Protein AF-A0A4S4HF61-F1 (afdb_monomer)

Nearest PDB structures (foldseek):
  3okq-assembly1_A-2  TM=5.112E-01  e=9.275E+00  Saccharomyces cerevisiae

Sequence (70 aa):
MKRLFQKLYDNIEVTLLVLLTISFVTGMYMMMNRPSGPTMMDYVPQIIIGAIIIVDIVFLISSRKKENSK

Mean predicted aligned error: 5.82 Å

Secondary structure (DSSP, 8-state):
-HHHHHHHHHTHHHHHHHHHHHHHHHHHHHHHT-TT---HHHHHHHHHHHHHHHHHHHHHHHHHHHHTT-

Structure (mmCIF, N/CA/C/O backbone):
data_AF-A0A4S4HF61-F1
#
_entry.id   AF-A0A4S4HF61-F1
#
loop_
_atom_site.group_PDB
_atom_site.id
_atom_site.type_symbol
_atom_site.label_atom_id
_atom_site.label_alt_id
_atom_site.label_comp_id
_atom_site.label_asym_id
_atom_site.label_entity_id
_atom_site.label_seq_id
_atom_site.pdbx_PDB_ins_code
_atom_site.Cartn_x
_atom_site.Cartn_y
_atom_site.Cartn_z
_atom_site.occupancy
_atom_site.B_iso_or_equiv
_atom_site.auth_seq_id
_atom_site.auth_comp_id
_atom_site.auth_asym_id
_atom_site.auth_atom_id
_atom_site.pdbx_PDB_model_num
ATOM 1 N N . MET A 1 1 ? -4.973 21.298 12.367 1.00 57.69 1 MET A N 1
ATOM 2 C CA . MET A 1 1 ? -4.048 20.148 12.500 1.00 57.69 1 MET A CA 1
ATOM 3 C C . MET A 1 1 ? -4.501 19.127 13.540 1.00 57.69 1 MET A C 1
ATOM 5 O O . MET A 1 1 ? -4.730 17.997 13.139 1.00 57.69 1 MET A O 1
ATOM 9 N N . LYS A 1 2 ? -4.732 19.487 14.817 1.00 67.00 2 LYS A N 1
ATOM 10 C CA . LYS A 1 2 ? -5.106 18.516 15.877 1.00 67.00 2 LYS A CA 1
ATOM 11 C C . LYS A 1 2 ? -6.284 17.582 15.526 1.00 67.00 2 LYS A C 1
ATOM 13 O O . LYS A 1 2 ? -6.168 16.381 15.707 1.00 67.00 2 LYS A O 1
ATOM 18 N N . ARG A 1 3 ? -7.361 18.111 14.926 1.00 76.56 3 ARG A N 1
ATOM 19 C CA . ARG A 1 3 ? -8.547 17.320 14.526 1.00 76.56 3 ARG A CA 1
ATOM 20 C C . ARG A 1 3 ? -8.317 16.318 13.385 1.00 76.56 3 ARG A C 1
ATOM 22 O O . ARG A 1 3 ? -8.986 15.294 13.359 1.00 76.56 3 ARG A O 1
ATOM 29 N N . LEU A 1 4 ? -7.425 16.619 12.436 1.00 74.00 4 LEU A N 1
ATOM 30 C CA . LEU A 1 4 ? -7.129 15.705 11.323 1.00 74.00 4 LEU A CA 1
ATOM 31 C C . LEU A 1 4 ? -6.288 14.530 11.819 1.00 74.00 4 LEU A C 1
ATOM 33 O O . LEU A 1 4 ? -6.661 13.390 11.590 1.00 74.00 4 LEU A O 1
ATOM 37 N N . PHE A 1 5 ? -5.227 14.804 12.583 1.00 74.69 5 PHE A N 1
ATOM 38 C CA . PHE A 1 5 ? -4.406 13.754 13.191 1.00 74.69 5 PHE A CA 1
ATOM 39 C C . PHE A 1 5 ? -5.186 12.887 14.181 1.00 74.69 5 PHE A C 1
ATOM 41 O O . PHE A 1 5 ? -4.984 11.682 14.186 1.00 74.69 5 PHE A O 1
ATOM 48 N N . GLN A 1 6 ? -6.125 13.459 14.946 1.00 76.25 6 GLN A N 1
ATOM 49 C CA . GLN A 1 6 ? -7.040 12.668 15.778 1.00 76.25 6 GLN A CA 1
ATOM 50 C C . GLN A 1 6 ? -7.870 11.690 14.948 1.00 76.25 6 GLN A C 1
ATOM 52 O O . GLN A 1 6 ? -7.849 10.504 15.229 1.00 76.25 6 GLN A O 1
ATOM 57 N N . LYS A 1 7 ? -8.521 12.150 13.872 1.00 76.69 7 LYS A N 1
ATOM 58 C CA . LYS A 1 7 ? -9.316 11.259 13.011 1.00 76.69 7 LYS A CA 1
ATOM 59 C C . LYS A 1 7 ? -8.488 10.159 12.342 1.00 76.69 7 LYS A C 1
ATOM 61 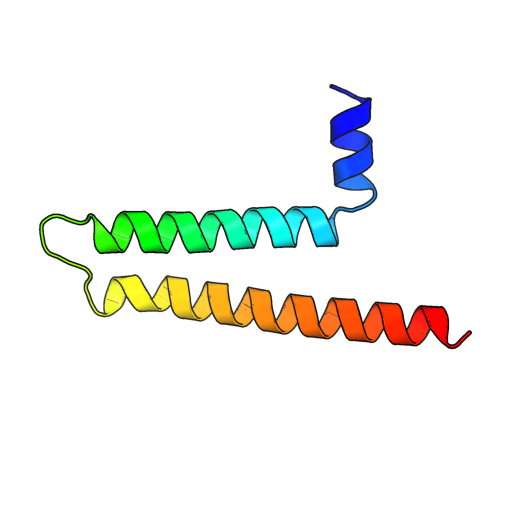O O . LYS A 1 7 ? -8.997 9.053 12.169 1.00 76.69 7 LYS A O 1
ATOM 66 N N . LEU A 1 8 ? -7.247 10.468 11.957 1.00 78.19 8 LEU A N 1
ATOM 67 C CA . LEU A 1 8 ? -6.304 9.490 11.404 1.00 78.19 8 LEU A CA 1
ATOM 68 C C . LEU A 1 8 ? -5.901 8.455 12.459 1.00 78.19 8 LEU A C 1
ATOM 70 O O . LEU A 1 8 ? -5.820 7.274 12.148 1.00 78.19 8 LEU A O 1
ATOM 74 N N . TYR A 1 9 ? -5.691 8.890 13.701 1.00 73.75 9 TYR A N 1
ATOM 75 C CA . TYR A 1 9 ? -5.347 8.015 14.818 1.00 73.75 9 TYR A CA 1
ATOM 76 C C . TYR A 1 9 ? -6.528 7.136 15.257 1.00 73.75 9 TYR A C 1
ATOM 78 O O . TYR A 1 9 ? -6.354 5.949 15.501 1.00 73.75 9 TYR A O 1
ATOM 86 N N . ASP A 1 10 ? -7.745 7.684 15.272 1.00 83.38 10 ASP A N 1
ATOM 87 C CA . ASP A 1 10 ? -8.971 6.936 15.584 1.00 83.38 10 ASP A CA 1
ATOM 88 C C . ASP A 1 10 ? -9.270 5.851 14.533 1.00 83.38 10 ASP A C 1
ATOM 90 O O . ASP A 1 10 ? -9.925 4.857 14.829 1.00 83.38 10 ASP A O 1
ATOM 94 N N . ASN A 1 11 ? -8.781 6.026 13.301 1.00 85.75 11 ASN A N 1
ATOM 95 C CA . ASN A 1 11 ? -8.921 5.071 12.199 1.00 85.75 11 ASN A CA 1
ATOM 96 C C . ASN A 1 11 ? -7.542 4.622 11.702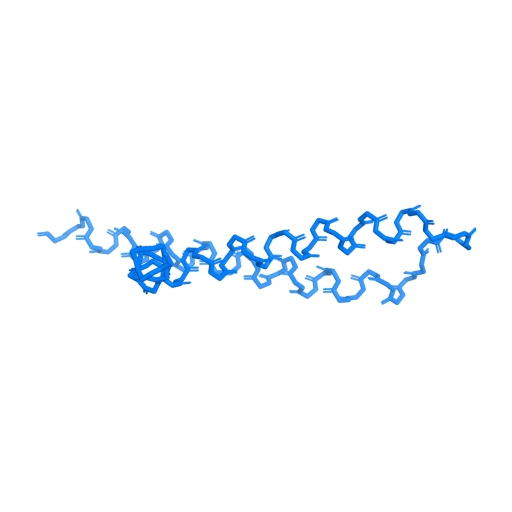 1.00 85.75 11 ASN A C 1
ATOM 98 O O . ASN A 1 11 ? -7.299 4.592 10.492 1.00 85.75 11 ASN A O 1
ATOM 102 N N . ILE A 1 12 ? -6.617 4.341 12.625 1.00 87.06 12 ILE A N 1
ATOM 103 C CA . ILE A 1 12 ? -5.207 4.121 12.285 1.00 87.06 12 ILE A CA 1
ATOM 104 C C . ILE A 1 12 ? -5.007 2.946 11.328 1.00 87.06 12 ILE A C 1
ATOM 106 O O . ILE A 1 12 ? -4.250 3.084 10.374 1.00 87.06 12 ILE A O 1
ATOM 110 N N . GLU A 1 13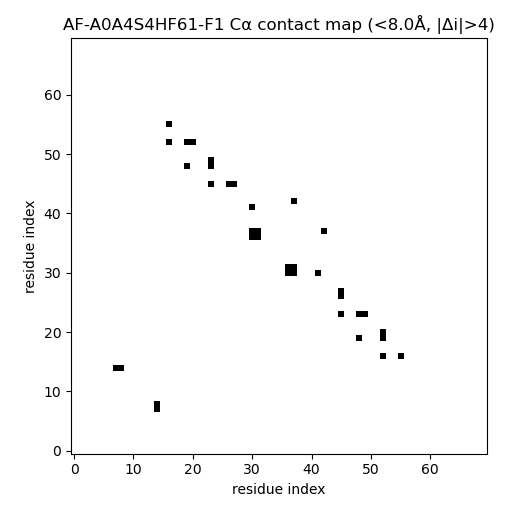 ? -5.747 1.848 11.500 1.00 85.81 13 GLU A N 1
ATOM 111 C CA . GLU A 1 13 ? -5.689 0.682 10.605 1.00 85.81 13 GLU A CA 1
ATOM 112 C C . GLU A 1 13 ? -6.082 1.058 9.168 1.00 85.81 13 GLU A C 1
ATOM 114 O O . GLU A 1 13 ? -5.332 0.826 8.222 1.00 85.81 13 GLU A O 1
ATOM 119 N N . VAL A 1 14 ? -7.219 1.741 8.997 1.00 88.00 14 VAL A N 1
ATOM 120 C CA . VAL A 1 14 ? -7.693 2.188 7.676 1.00 88.00 14 VAL A CA 1
ATOM 121 C C . VAL A 1 14 ? -6.749 3.231 7.077 1.00 88.00 14 VAL A C 1
ATOM 123 O O . VAL A 1 14 ? -6.466 3.208 5.882 1.00 88.00 14 VAL A O 1
ATOM 126 N N . THR A 1 15 ? -6.235 4.141 7.902 1.00 90.94 15 THR A N 1
ATOM 127 C CA . THR A 1 15 ? -5.286 5.172 7.470 1.00 90.94 15 THR A CA 1
ATOM 128 C C . THR A 1 15 ? -3.994 4.546 6.952 1.00 90.94 15 THR A C 1
ATOM 130 O O . THR A 1 15 ? -3.517 4.928 5.884 1.00 90.94 15 THR A O 1
ATOM 133 N N . LEU A 1 16 ? -3.439 3.570 7.675 1.00 91.44 16 LEU A N 1
ATOM 134 C CA . LEU A 1 16 ? -2.240 2.843 7.265 1.00 91.44 16 LEU A CA 1
ATOM 135 C C . LEU A 1 16 ? -2.475 2.066 5.969 1.00 91.44 16 LEU A C 1
ATOM 137 O O . LEU A 1 16 ? -1.647 2.155 5.064 1.00 91.44 16 LEU A O 1
ATOM 141 N N . LEU A 1 17 ? -3.624 1.402 5.828 1.00 94.12 17 LEU A N 1
ATOM 142 C CA . LEU A 1 17 ? -3.990 0.701 4.599 1.00 94.12 17 LEU A CA 1
ATOM 143 C C . LEU A 1 17 ? -4.078 1.649 3.392 1.00 94.12 17 LEU A C 1
ATOM 145 O O . LEU A 1 17 ? -3.587 1.333 2.305 1.00 94.12 17 LEU A O 1
ATOM 149 N N . VAL A 1 18 ? -4.660 2.839 3.573 1.00 93.31 18 VAL A N 1
ATOM 150 C CA . VAL A 1 18 ? -4.732 3.870 2.525 1.00 93.31 18 VAL A CA 1
ATOM 151 C C . VAL A 1 18 ? -3.333 4.353 2.138 1.00 93.31 18 VAL A C 1
ATOM 153 O O . VAL A 1 18 ? -3.015 4.411 0.950 1.00 93.31 18 VAL A O 1
ATOM 156 N N . LEU A 1 19 ? -2.471 4.653 3.112 1.00 94.69 19 LEU A N 1
ATOM 157 C CA . LEU A 1 19 ? -1.089 5.075 2.856 1.00 94.69 19 LEU A CA 1
ATOM 158 C C . LEU A 1 19 ? -0.273 3.986 2.150 1.00 94.69 19 LEU A C 1
ATOM 160 O O . LEU A 1 19 ? 0.485 4.282 1.222 1.00 94.69 19 LEU A O 1
ATOM 164 N N . LEU A 1 20 ? -0.452 2.726 2.545 1.00 95.12 20 LEU A N 1
ATOM 165 C CA . LEU A 1 20 ? 0.197 1.583 1.913 1.00 95.12 20 LEU A CA 1
ATOM 166 C C . LEU A 1 20 ? -0.273 1.408 0.462 1.00 95.12 20 LEU A C 1
ATOM 168 O O . LEU A 1 20 ? 0.545 1.195 -0.430 1.00 95.12 20 LEU A O 1
ATOM 172 N N . THR A 1 21 ? -1.568 1.600 0.204 1.00 95.50 21 THR A N 1
ATOM 173 C CA . THR A 1 21 ? -2.145 1.563 -1.150 1.00 95.50 21 THR A CA 1
ATOM 174 C C . THR A 1 21 ? -1.595 2.686 -2.032 1.00 95.50 21 THR A C 1
ATOM 176 O O . THR A 1 21 ? -1.207 2.443 -3.174 1.00 95.50 21 THR A O 1
ATOM 179 N N . ILE A 1 22 ? -1.492 3.914 -1.510 1.00 96.81 22 ILE A N 1
ATOM 180 C CA . ILE A 1 22 ? -0.865 5.039 -2.226 1.00 96.81 22 ILE A CA 1
ATOM 181 C C . ILE A 1 22 ? 0.600 4.721 -2.541 1.00 96.81 22 ILE A C 1
ATOM 183 O O . ILE A 1 22 ? 1.065 4.979 -3.654 1.00 96.81 22 ILE A O 1
ATOM 187 N N . SER A 1 23 ? 1.319 4.129 -1.586 1.00 95.31 23 SER A N 1
ATOM 188 C CA . SER A 1 23 ? 2.720 3.737 -1.761 1.00 95.31 23 SER A CA 1
ATOM 189 C C . SER A 1 23 ? 2.877 2.677 -2.855 1.00 95.31 23 SER A C 1
ATOM 191 O O . SER A 1 23 ? 3.760 2.806 -3.700 1.00 95.31 23 SER A O 1
ATOM 193 N N . PHE A 1 24 ? 1.980 1.687 -2.901 1.00 95.75 24 PHE A N 1
ATOM 194 C CA . PHE A 1 24 ? 1.930 0.669 -3.952 1.00 95.75 24 PHE A CA 1
ATOM 195 C C . PHE A 1 24 ? 1.719 1.286 -5.342 1.00 95.75 24 PHE A C 1
ATOM 197 O O . PHE A 1 24 ? 2.510 1.057 -6.255 1.00 95.75 24 PHE A O 1
ATOM 204 N N . VAL A 1 25 ? 0.701 2.141 -5.504 1.00 96.50 25 VAL A N 1
ATOM 205 C CA . VAL A 1 25 ? 0.410 2.795 -6.795 1.00 96.50 25 VAL A CA 1
ATOM 206 C C . VAL A 1 25 ? 1.562 3.702 -7.229 1.00 96.50 25 VAL A C 1
ATOM 208 O O . VAL A 1 25 ? 1.956 3.689 -8.394 1.00 96.50 25 VAL A O 1
ATOM 211 N N . THR A 1 26 ? 2.145 4.456 -6.294 1.00 95.50 26 THR A N 1
ATOM 212 C CA . THR A 1 26 ? 3.304 5.317 -6.573 1.00 95.50 26 THR A CA 1
ATOM 213 C C . THR A 1 26 ? 4.513 4.489 -7.003 1.00 95.50 26 THR A C 1
ATOM 215 O O . THR A 1 26 ? 5.193 4.842 -7.965 1.00 95.50 26 THR A O 1
ATOM 218 N N . GLY A 1 27 ? 4.761 3.357 -6.341 1.00 93.44 27 GLY A N 1
ATOM 219 C CA . GLY A 1 27 ? 5.812 2.414 -6.714 1.00 93.44 27 GLY A CA 1
ATOM 220 C C . GLY A 1 27 ? 5.629 1.870 -8.131 1.00 93.44 27 GLY A C 1
ATO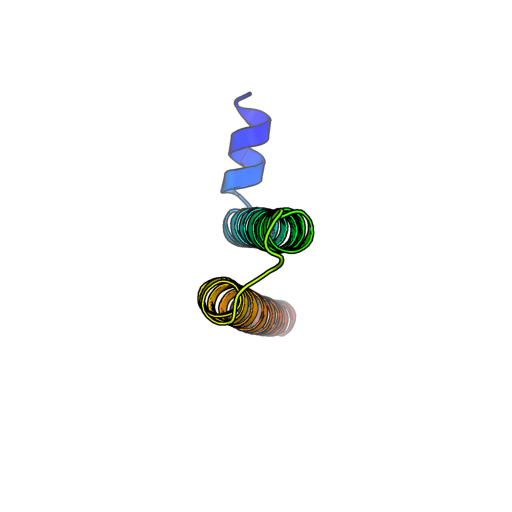M 221 O O . GLY A 1 27 ? 6.556 1.941 -8.937 1.00 93.44 27 GLY A O 1
ATOM 222 N N . MET A 1 28 ? 4.415 1.433 -8.471 1.00 93.06 28 MET A N 1
ATOM 223 C CA . MET A 1 28 ? 4.059 0.992 -9.824 1.00 93.06 28 MET A CA 1
ATOM 224 C C . MET A 1 28 ? 4.273 2.096 -10.867 1.00 93.06 28 MET A C 1
ATOM 226 O O . MET A 1 28 ? 4.871 1.851 -11.914 1.00 93.06 28 MET A O 1
ATOM 230 N N . TYR A 1 29 ? 3.853 3.328 -10.571 1.00 94.00 29 TYR A N 1
ATOM 231 C CA . TYR A 1 29 ? 4.057 4.474 -11.457 1.00 94.00 29 TYR A CA 1
ATOM 232 C C . TYR A 1 29 ? 5.544 4.763 -11.696 1.00 94.00 29 TYR A C 1
ATOM 234 O O . TYR A 1 29 ? 5.960 4.970 -12.836 1.00 94.00 29 TYR A O 1
ATOM 242 N N . MET A 1 30 ? 6.369 4.750 -10.645 1.00 92.19 30 MET A N 1
ATOM 243 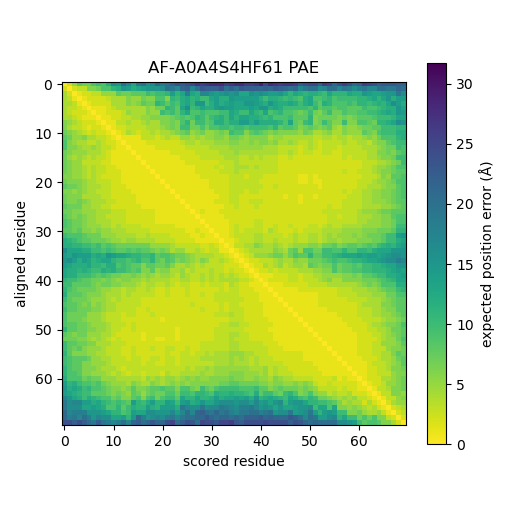C CA . MET A 1 30 ? 7.814 4.956 -10.784 1.00 92.19 30 MET A CA 1
ATOM 244 C C . MET A 1 30 ? 8.474 3.846 -11.605 1.00 92.19 30 MET A C 1
ATOM 246 O O . MET A 1 30 ? 9.341 4.126 -12.428 1.00 92.19 30 MET A O 1
ATOM 250 N N . MET A 1 31 ? 8.037 2.599 -11.427 1.00 91.50 31 MET A N 1
ATOM 251 C CA . MET A 1 31 ? 8.526 1.457 -12.199 1.00 91.50 31 MET A CA 1
ATOM 252 C C . MET A 1 31 ? 8.184 1.564 -13.684 1.00 91.50 31 MET A C 1
ATOM 254 O O . MET A 1 31 ? 9.043 1.321 -14.528 1.00 91.50 31 MET A O 1
ATOM 258 N N . MET A 1 32 ? 6.951 1.956 -14.008 1.00 89.12 32 MET A N 1
ATOM 259 C CA . MET A 1 32 ? 6.505 2.122 -15.394 1.00 89.12 32 MET A CA 1
ATOM 260 C C . MET A 1 32 ? 7.222 3.269 -16.110 1.00 89.12 32 MET A C 1
ATOM 262 O O . MET A 1 32 ? 7.480 3.169 -17.304 1.00 89.12 32 MET A O 1
ATOM 266 N N . ASN A 1 33 ? 7.572 4.335 -15.387 1.00 91.12 33 ASN A N 1
ATOM 267 C CA . ASN A 1 33 ? 8.266 5.499 -15.944 1.00 91.12 33 ASN A CA 1
ATOM 268 C C . ASN A 1 33 ? 9.795 5.403 -15.864 1.00 91.12 33 ASN A C 1
ATOM 270 O O . ASN A 1 33 ? 10.497 6.357 -16.206 1.00 91.12 33 ASN A O 1
ATOM 274 N N . ARG A 1 34 ? 10.335 4.274 -15.399 1.00 88.00 34 ARG A N 1
ATOM 275 C CA . ARG A 1 34 ? 11.778 4.063 -15.343 1.00 88.00 34 ARG A CA 1
ATOM 276 C C . ARG A 1 34 ? 12.340 4.044 -16.776 1.00 88.00 34 ARG A C 1
ATOM 278 O O . ARG A 1 34 ? 11.863 3.250 -17.584 1.00 88.00 34 ARG A O 1
ATOM 285 N N . PRO A 1 35 ? 13.387 4.829 -17.104 1.00 89.19 35 PRO A N 1
ATOM 286 C CA . PRO A 1 35 ? 13.909 4.927 -18.475 1.00 89.19 35 PRO A CA 1
ATOM 287 C C . PRO A 1 35 ? 14.380 3.597 -19.081 1.00 89.19 35 PRO A C 1
ATOM 289 O O . PRO A 1 35 ? 14.291 3.394 -20.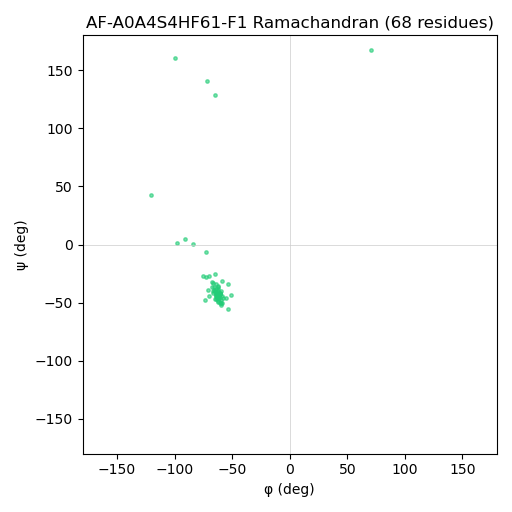286 1.00 89.19 35 PRO A O 1
ATOM 292 N N . SER A 1 36 ? 14.875 2.683 -18.245 1.00 87.94 36 SER A N 1
ATOM 293 C CA . SER A 1 36 ? 15.310 1.337 -18.639 1.00 87.94 36 SER A CA 1
ATOM 294 C C . SER A 1 36 ? 14.171 0.314 -18.715 1.00 87.94 36 SER A C 1
ATOM 296 O O . SER A 1 36 ? 14.431 -0.864 -18.945 1.00 87.94 36 SER A O 1
ATOM 298 N N . GLY A 1 37 ? 12.935 0.733 -18.435 1.00 86.69 37 GLY A N 1
ATOM 299 C CA . GLY A 1 37 ? 11.827 -0.153 -18.101 1.00 86.69 37 GLY A CA 1
ATOM 300 C C . GLY A 1 37 ? 11.975 -0.804 -16.715 1.00 86.69 37 GLY A C 1
ATOM 301 O O . GLY A 1 37 ? 13.042 -0.723 -16.087 1.00 86.69 37 GLY A O 1
ATOM 302 N N . PRO A 1 38 ? 10.898 -1.431 -16.213 1.00 89.06 38 PRO A N 1
ATOM 303 C CA . PRO A 1 38 ? 10.908 -2.168 -14.956 1.00 89.06 38 PRO A CA 1
ATOM 304 C C . PRO A 1 38 ? 11.683 -3.486 -15.077 1.00 89.06 38 PRO A C 1
ATOM 306 O O . PRO A 1 38 ? 11.588 -4.206 -16.070 1.00 89.06 38 PRO A O 1
ATOM 309 N N . THR A 1 39 ? 12.433 -3.823 -14.032 1.00 89.88 39 THR A N 1
ATOM 310 C CA . THR A 1 39 ? 13.165 -5.089 -13.907 1.00 89.88 39 THR A CA 1
ATOM 311 C C . THR A 1 39 ? 12.404 -6.075 -13.023 1.00 89.88 39 THR A C 1
ATOM 313 O O . THR A 1 39 ? 11.591 -5.674 -12.193 1.00 89.88 39 THR A O 1
ATOM 316 N N . MET A 1 40 ? 12.709 -7.374 -13.128 1.00 88.56 40 MET A N 1
ATOM 317 C CA . MET A 1 40 ? 12.115 -8.408 -12.258 1.00 88.56 40 MET A CA 1
ATOM 31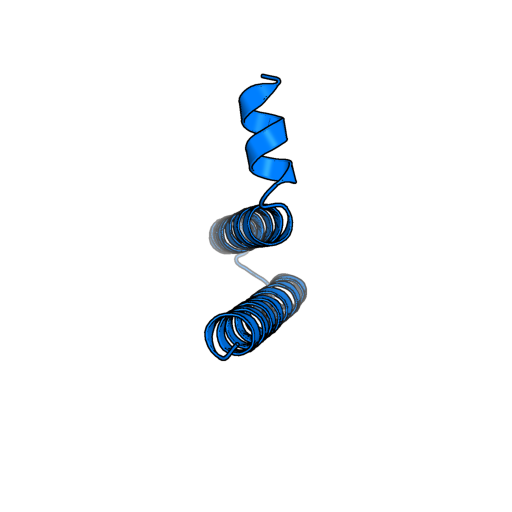8 C C . MET A 1 40 ? 12.284 -8.091 -10.762 1.00 88.56 40 MET A C 1
ATOM 320 O O . MET A 1 40 ? 11.387 -8.359 -9.967 1.00 88.56 40 MET A O 1
ATOM 324 N N . MET A 1 41 ? 13.400 -7.459 -10.389 1.00 90.19 41 MET A N 1
ATOM 325 C CA . MET A 1 41 ? 13.685 -7.067 -9.006 1.00 90.19 41 MET A CA 1
ATOM 326 C C . MET A 1 41 ? 12.796 -5.929 -8.506 1.00 90.19 41 MET A C 1
ATOM 328 O O . MET A 1 41 ? 12.527 -5.860 -7.311 1.00 90.19 41 MET A O 1
ATOM 332 N N . ASP A 1 42 ? 12.300 -5.075 -9.400 1.00 88.00 42 ASP A N 1
ATOM 333 C CA . ASP A 1 42 ? 11.397 -3.986 -9.035 1.00 88.00 42 ASP A CA 1
ATOM 334 C C . ASP A 1 42 ? 9.994 -4.518 -8.682 1.00 88.00 42 ASP A C 1
ATOM 336 O O . ASP A 1 42 ? 9.298 -3.942 -7.849 1.00 88.00 42 ASP A O 1
ATOM 340 N N . TYR A 1 43 ? 9.588 -5.659 -9.254 1.00 90.38 43 TYR A N 1
ATOM 341 C CA . TYR A 1 43 ? 8.303 -6.296 -8.946 1.00 90.38 43 TYR A CA 1
ATOM 342 C C . TYR A 1 43 ? 8.285 -7.001 -7.589 1.00 90.38 43 TYR A C 1
ATOM 344 O O . TYR A 1 43 ? 7.223 -7.093 -6.980 1.00 90.38 43 TYR A O 1
ATOM 352 N N . VAL A 1 44 ? 9.431 -7.467 -7.084 1.00 93.69 44 VAL A N 1
ATOM 353 C CA . VAL A 1 44 ? 9.531 -8.153 -5.782 1.00 93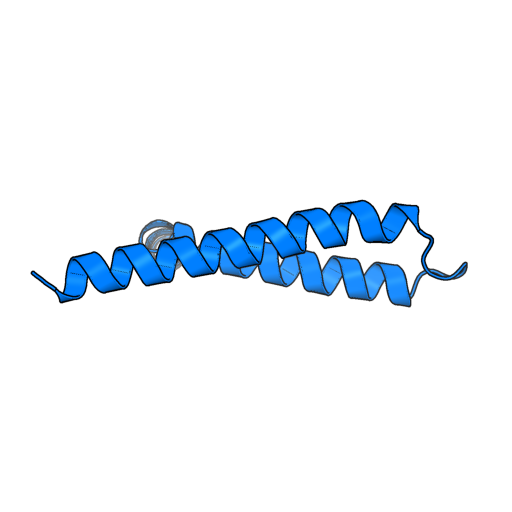.69 44 VAL A CA 1
ATOM 354 C C . VAL A 1 44 ? 8.920 -7.328 -4.637 1.00 93.69 44 VAL A C 1
ATOM 356 O O . VAL A 1 44 ? 8.010 -7.836 -3.977 1.00 93.69 44 VAL A O 1
ATOM 359 N N . PRO A 1 45 ? 9.329 -6.064 -4.395 1.00 92.50 45 PRO A N 1
ATOM 360 C CA . PRO A 1 45 ? 8.718 -5.257 -3.344 1.00 92.50 45 PRO A CA 1
ATOM 361 C C . PRO A 1 45 ? 7.235 -4.972 -3.612 1.00 92.50 45 PRO A C 1
ATOM 363 O O . PRO A 1 45 ? 6.456 -4.955 -2.663 1.00 92.50 45 PRO A O 1
ATOM 366 N N . GLN A 1 46 ? 6.810 -4.813 -4.872 1.00 93.69 46 GLN A N 1
ATOM 367 C CA . GLN A 1 46 ? 5.392 -4.592 -5.188 1.00 93.69 46 GLN A CA 1
ATOM 368 C C . GLN A 1 46 ? 4.535 -5.818 -4.877 1.00 93.69 46 GLN A C 1
ATOM 370 O O . GLN A 1 46 ? 3.462 -5.680 -4.300 1.00 93.69 46 GLN A O 1
ATOM 375 N N . ILE A 1 47 ? 5.013 -7.024 -5.188 1.00 95.25 47 ILE A N 1
ATOM 376 C CA . ILE A 1 47 ? 4.317 -8.274 -4.855 1.00 95.25 47 ILE A CA 1
ATOM 377 C C . ILE A 1 47 ? 4.164 -8.405 -3.337 1.00 95.25 47 ILE A C 1
ATOM 379 O O . ILE A 1 47 ? 3.080 -8.736 -2.860 1.00 95.25 47 ILE A O 1
ATOM 383 N N . ILE A 1 48 ? 5.219 -8.098 -2.576 1.00 96.19 48 ILE A N 1
ATOM 384 C CA . ILE A 1 48 ? 5.184 -8.133 -1.109 1.00 96.19 48 ILE A CA 1
ATOM 385 C C . ILE A 1 48 ? 4.159 -7.127 -0.571 1.00 96.19 48 ILE A C 1
ATOM 387 O O . ILE A 1 48 ? 3.298 -7.499 0.222 1.00 96.19 48 ILE A O 1
ATOM 391 N N . ILE A 1 49 ? 4.206 -5.873 -1.031 1.00 95.94 49 ILE A N 1
ATOM 392 C CA . ILE A 1 49 ? 3.263 -4.828 -0.607 1.00 95.94 49 ILE A CA 1
ATOM 393 C C . ILE A 1 49 ? 1.824 -5.210 -0.980 1.00 95.94 49 ILE A C 1
ATOM 395 O O . ILE A 1 49 ? 0.925 -5.091 -0.151 1.00 95.94 49 ILE A O 1
ATOM 399 N N . GLY A 1 50 ? 1.603 -5.720 -2.193 1.00 95.50 50 GLY A N 1
ATOM 400 C CA . GLY A 1 50 ? 0.293 -6.177 -2.649 1.00 95.50 50 GLY A CA 1
ATOM 401 C C . GLY A 1 50 ? -0.263 -7.316 -1.792 1.00 95.50 50 GLY A C 1
ATOM 402 O O . GLY A 1 50 ? -1.431 -7.280 -1.408 1.00 95.50 50 GLY A O 1
ATOM 403 N N . ALA A 1 51 ? 0.573 -8.291 -1.423 1.00 96.75 51 ALA A N 1
ATOM 404 C CA . ALA A 1 51 ? 0.178 -9.373 -0.524 1.00 96.75 51 ALA A CA 1
ATOM 405 C C . ALA A 1 51 ? -0.203 -8.851 0.871 1.00 96.75 51 ALA A C 1
ATOM 407 O O . ALA A 1 51 ? -1.223 -9.273 1.414 1.00 96.75 51 ALA A O 1
ATOM 408 N N . ILE A 1 52 ? 0.567 -7.903 1.421 1.00 95.88 52 ILE A N 1
ATOM 409 C CA . ILE A 1 52 ? 0.260 -7.264 2.709 1.00 95.88 52 ILE A CA 1
ATOM 410 C C . ILE A 1 52 ? -1.106 -6.575 2.644 1.00 95.88 52 ILE A C 1
ATOM 412 O O . ILE A 1 52 ? -1.949 -6.859 3.486 1.00 95.88 52 ILE A O 1
ATOM 416 N N . ILE A 1 53 ? -1.364 -5.753 1.619 1.00 95.50 53 ILE A N 1
ATOM 417 C CA . ILE A 1 53 ? -2.650 -5.056 1.435 1.00 95.50 53 ILE A CA 1
ATOM 418 C C . ILE A 1 53 ? -3.823 -6.049 1.412 1.00 95.50 53 ILE A C 1
ATOM 420 O O . ILE A 1 53 ? -4.834 -5.824 2.075 1.00 95.50 53 ILE A O 1
ATOM 424 N N . ILE A 1 54 ? -3.700 -7.157 0.671 1.00 95.44 54 ILE A N 1
ATOM 425 C CA . ILE A 1 54 ? -4.761 -8.173 0.578 1.00 95.44 54 ILE A CA 1
ATOM 426 C C . ILE A 1 54 ? -5.036 -8.805 1.946 1.00 95.44 54 ILE A C 1
ATOM 428 O O . ILE A 1 54 ? -6.196 -8.909 2.349 1.00 95.44 54 ILE A O 1
ATOM 432 N N . VAL A 1 55 ? -3.989 -9.225 2.661 1.00 94.81 55 VAL A N 1
ATOM 433 C CA . VAL A 1 55 ? -4.121 -9.838 3.992 1.00 94.81 55 VAL A CA 1
ATOM 434 C C . VAL A 1 55 ? -4.776 -8.866 4.973 1.00 94.81 55 VAL A C 1
ATOM 436 O O . VAL A 1 55 ? -5.686 -9.260 5.704 1.00 94.81 55 VAL A O 1
ATOM 439 N N . ASP A 1 56 ? -4.371 -7.598 4.941 1.00 92.56 56 ASP A N 1
ATOM 440 C CA . ASP A 1 56 ? -4.883 -6.551 5.824 1.00 92.56 56 ASP A CA 1
ATOM 441 C C . ASP A 1 56 ? -6.381 -6.291 5.582 1.00 92.56 56 ASP A C 1
ATOM 443 O O . ASP A 1 56 ? -7.178 -6.248 6.521 1.00 92.56 56 ASP A O 1
ATOM 447 N N . ILE A 1 57 ? -6.811 -6.241 4.313 1.00 91.94 57 ILE A N 1
ATOM 448 C CA . ILE A 1 57 ? -8.230 -6.122 3.935 1.00 91.94 57 ILE A CA 1
ATOM 449 C C . ILE A 1 57 ? -9.040 -7.323 4.434 1.00 91.94 57 ILE A C 1
ATOM 451 O O . ILE A 1 57 ? -10.122 -7.148 5.000 1.00 91.94 57 ILE A O 1
ATOM 455 N N . VAL A 1 58 ? -8.541 -8.547 4.234 1.00 92.81 58 VAL A N 1
ATOM 456 C CA . VAL A 1 58 ? -9.223 -9.769 4.692 1.00 92.81 58 VAL A CA 1
ATOM 457 C C . VAL A 1 58 ? -9.384 -9.755 6.212 1.00 92.81 58 VAL A C 1
ATOM 459 O O . VAL A 1 58 ? -10.460 -10.086 6.720 1.00 92.81 58 VAL A O 1
ATOM 462 N N . PHE A 1 59 ? -8.347 -9.337 6.939 1.00 89.75 59 PHE A N 1
ATOM 463 C CA . PHE A 1 59 ? -8.385 -9.234 8.393 1.00 89.75 59 PHE A CA 1
ATOM 464 C C . PHE A 1 59 ? -9.386 -8.172 8.864 1.00 89.75 59 PHE A C 1
ATOM 466 O O . PHE A 1 59 ? -10.238 -8.472 9.701 1.00 89.75 59 PHE A O 1
ATOM 473 N N . LEU A 1 60 ? -9.370 -6.977 8.265 1.00 88.69 60 LEU A N 1
ATOM 474 C CA . LEU A 1 60 ? -10.317 -5.897 8.560 1.00 88.69 60 LEU A CA 1
ATOM 475 C C . LEU A 1 60 ? -11.774 -6.319 8.336 1.00 88.69 60 LEU A C 1
ATOM 477 O O . LEU A 1 60 ? -12.627 -6.097 9.198 1.00 88.69 60 LEU A O 1
ATOM 481 N N . ILE A 1 61 ? -12.073 -6.969 7.207 1.00 87.56 61 ILE A N 1
ATOM 482 C CA . ILE A 1 61 ? -13.425 -7.464 6.904 1.00 87.56 61 ILE A CA 1
ATOM 483 C C . ILE A 1 61 ? -13.847 -8.536 7.917 1.00 87.56 61 ILE A C 1
ATOM 485 O O . ILE A 1 61 ? -14.981 -8.517 8.398 1.00 87.56 61 ILE A O 1
ATOM 489 N N . SER A 1 62 ? -12.945 -9.458 8.264 1.00 85.56 62 SER A N 1
ATOM 490 C CA . SER A 1 62 ? -13.206 -10.515 9.248 1.00 85.56 62 SER A CA 1
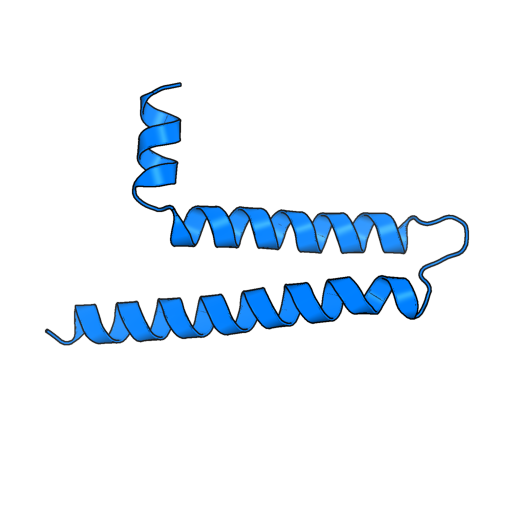ATOM 491 C C . SER A 1 62 ? -13.505 -9.943 10.638 1.00 85.56 62 SER A C 1
ATOM 493 O O . SER A 1 62 ? -14.488 -10.337 11.273 1.00 85.56 62 SER A O 1
ATOM 495 N N . SER A 1 63 ? -12.721 -8.959 11.084 1.00 80.88 63 SER A N 1
ATOM 496 C CA . SER A 1 63 ? -12.927 -8.256 12.355 1.00 80.88 63 SER A CA 1
ATOM 497 C C . SER A 1 63 ? -14.259 -7.503 12.380 1.00 80.88 63 SER A C 1
ATOM 499 O O . SER A 1 63 ? -15.043 -7.681 13.311 1.00 80.88 63 SER A O 1
ATOM 501 N N . ARG A 1 64 ? -14.593 -6.770 11.310 1.00 80.25 64 ARG A N 1
ATOM 502 C CA . ARG A 1 64 ? -15.881 -6.063 11.168 1.00 80.25 64 ARG A CA 1
ATOM 503 C C . ARG A 1 64 ? -17.077 -7.017 11.163 1.00 80.25 64 ARG A C 1
ATOM 505 O O . ARG A 1 64 ? -18.112 -6.718 11.752 1.00 80.25 64 ARG A O 1
ATOM 512 N N . LYS A 1 65 ? -16.944 -8.186 10.526 1.00 76.38 65 LYS A N 1
ATOM 513 C CA . LYS A 1 65 ? -17.985 -9.226 10.526 1.00 76.38 65 LYS A CA 1
ATOM 514 C C . LYS A 1 65 ? -18.205 -9.814 11.924 1.00 76.38 65 LYS A C 1
ATOM 516 O O . LYS A 1 65 ? -19.344 -10.104 12.274 1.00 76.38 65 LYS A O 1
ATOM 521 N N . LYS A 1 66 ? -17.143 -9.979 12.724 1.00 71.50 66 LYS A N 1
ATOM 522 C CA . LYS A 1 66 ? -17.250 -10.425 14.126 1.00 71.50 66 LYS A CA 1
ATOM 523 C C . LYS A 1 66 ? -17.920 -9.386 15.025 1.00 71.50 66 LYS A C 1
ATOM 525 O O . LYS A 1 66 ? -18.651 -9.778 15.928 1.00 71.50 66 LYS A O 1
ATOM 530 N N . GLU A 1 67 ? -17.675 -8.100 14.793 1.00 73.81 67 GLU A N 1
ATOM 531 C CA . GLU A 1 67 ? -18.275 -7.010 15.569 1.00 73.81 67 GLU A CA 1
ATOM 532 C C . GLU A 1 67 ? -19.779 -6.859 15.286 1.00 73.81 67 GLU A C 1
ATOM 534 O O . GLU A 1 67 ? -20.563 -6.812 16.223 1.00 73.81 67 GLU A O 1
ATOM 539 N N . ASN A 1 68 ? -20.198 -6.920 14.016 1.00 66.31 68 ASN A N 1
ATOM 540 C CA . ASN A 1 68 ? -21.612 -6.824 13.609 1.00 66.31 68 ASN A CA 1
ATOM 541 C C . ASN A 1 68 ? -22.471 -8.066 13.927 1.00 66.31 68 ASN A C 1
ATOM 543 O O . ASN A 1 68 ? -23.672 -8.056 13.667 1.00 66.31 68 ASN A O 1
ATOM 547 N N . SER A 1 69 ? -21.866 -9.158 14.403 1.00 62.41 69 SER A N 1
ATOM 548 C CA . SER A 1 69 ? -22.576 -10.392 14.772 1.00 62.41 69 SER A CA 1
ATOM 549 C C . SER A 1 69 ? -22.850 -10.503 16.281 1.00 62.41 69 SER A C 1
ATOM 551 O O . SER A 1 69 ? -23.372 -11.534 16.712 1.00 62.41 69 SER A O 1
ATOM 553 N N . LYS A 1 70 ? -22.463 -9.493 17.068 1.00 52.12 70 LYS A N 1
ATOM 554 C CA . LYS A 1 70 ? -22.813 -9.327 18.485 1.00 52.12 70 LYS A CA 1
ATOM 555 C C . LYS A 1 70 ? -23.973 -8.352 18.630 1.00 52.12 70 LYS A C 1
ATOM 557 O O . LYS A 1 70 ? -24.744 -8.551 19.591 1.00 52.12 70 LYS A O 1
#

Solvent-accessible surface area (backbone atoms only — not comparable to full-atom values): 4029 Å² total; per-residue (Å²): 110,73,70,58,56,48,56,41,60,79,37,40,71,63,45,50,53,52,53,50,51,51,49,50,55,52,50,53,51,54,35,70,68,33,93,88,50,69,51,80,75,64,47,51,62,48,52,52,51,50,51,50,54,52,53,51,52,54,50,52,54,52,52,52,54,60,60,77,73,110

Radius of gyration: 16.08 Å; Cα contacts (8 Å, |Δi|>4): 18; chains: 1; bounding box: 38×31×37 Å

pLDDT: mean 86.94, std 9.94, range [52.12, 96.81]

Foldseek 3Di:
DVVVVVVCVVVVLVNVLVVLVVVLVVLVVCQCPPPVHHDPVSCVVSVVSVVVSVVSVVVVVVVVVVVVVD